Protein AF-A0A662FPY4-F1 (afdb_monomer_lite)

Foldseek 3Di:
DDDPDPPPPCCVVCVVPPPPPPPPPDQDDLVVQLVLLVVLPQPDVVLSVVCCVVCVRDVVVSCCCVPPVVSPVVVVVVVVVVVVDD

Sequence (86 aa):
MIATTSEGYSLDRVSRHRWASISLIWNLDEKAFIELTRQLNPPNEEVVERAWRTTGGNPRTLIEIAMKYEWDIDSWLKSVMESLAP

Structure (mmCIF, N/CA/C/O backbone):
data_AF-A0A662FPY4-F1
#
_entry.id   AF-A0A662FPY4-F1
#
loop_
_atom_site.group_PDB
_atom_site.id
_atom_site.type_symbol
_atom_site.label_atom_id
_atom_site.label_alt_id
_atom_site.label_comp_id
_atom_site.label_asym_id
_atom_site.label_entity_id
_atom_site.label_seq_id
_atom_site.pdbx_PDB_ins_code
_atom_site.Cartn_x
_atom_site.Cartn_y
_atom_site.Cartn_z
_atom_site.occupancy
_atom_site.B_iso_or_equiv
_atom_site.auth_seq_id
_atom_site.auth_comp_id
_atom_site.auth_asym_id
_atom_site.auth_atom_id
_atom_site.pdbx_PDB_model_num
ATOM 1 N N . MET A 1 1 ? 10.492 -10.011 -29.119 1.00 31.89 1 MET A N 1
ATOM 2 C CA . MET A 1 1 ? 9.450 -11.060 -29.122 1.00 31.89 1 MET A CA 1
ATOM 3 C C . MET A 1 1 ? 8.691 -10.947 -27.816 1.00 31.89 1 MET A C 1
ATOM 5 O O . MET A 1 1 ? 9.295 -11.144 -26.773 1.00 31.89 1 MET A O 1
ATOM 9 N N . ILE A 1 2 ? 7.424 -10.540 -27.870 1.00 43.72 2 ILE A N 1
ATOM 10 C CA . ILE A 1 2 ? 6.525 -10.526 -26.712 1.00 43.72 2 ILE A CA 1
ATOM 11 C C . ILE A 1 2 ? 5.868 -11.906 -26.694 1.00 43.72 2 ILE A C 1
ATOM 13 O O . ILE A 1 2 ? 5.161 -12.260 -27.635 1.00 43.72 2 ILE A O 1
ATOM 17 N N . ALA A 1 3 ? 6.186 -12.719 -25.689 1.00 38.78 3 ALA A N 1
ATOM 18 C CA . ALA A 1 3 ? 5.549 -14.012 -25.490 1.00 38.78 3 ALA A CA 1
ATOM 19 C C . ALA A 1 3 ? 4.251 -13.790 -24.704 1.00 38.78 3 ALA A C 1
ATOM 21 O O . ALA A 1 3 ? 4.277 -13.643 -23.487 1.00 38.78 3 ALA A O 1
ATOM 22 N N . THR A 1 4 ? 3.120 -13.735 -25.403 1.00 51.25 4 THR A N 1
ATOM 23 C CA . THR A 1 4 ? 1.789 -13.807 -24.790 1.00 51.25 4 THR A CA 1
ATOM 24 C C . THR A 1 4 ? 1.276 -15.220 -25.019 1.00 51.25 4 THR A C 1
ATOM 26 O O . THR A 1 4 ? 0.649 -15.511 -26.036 1.00 51.25 4 THR A O 1
ATOM 29 N N . THR A 1 5 ? 1.610 -16.129 -24.105 1.00 46.31 5 THR A N 1
ATOM 30 C CA . THR A 1 5 ? 1.044 -17.478 -24.117 1.00 46.31 5 THR A CA 1
ATOM 31 C C . THR A 1 5 ? -0.282 -17.444 -23.371 1.00 46.31 5 THR A C 1
ATOM 33 O O . THR A 1 5 ? -0.401 -16.882 -22.290 1.00 46.31 5 THR A O 1
ATOM 36 N N . SER A 1 6 ? -1.295 -18.016 -24.007 1.00 43.97 6 SER A N 1
ATOM 37 C CA . SER A 1 6 ? -2.675 -18.125 -23.550 1.00 43.97 6 SER A CA 1
ATOM 38 C C . SER A 1 6 ? -2.781 -18.903 -22.221 1.00 43.97 6 SER A C 1
ATOM 40 O O . SER A 1 6 ? -2.958 -20.117 -22.211 1.00 43.97 6 SER A O 1
ATOM 42 N N . GLU A 1 7 ? -2.660 -18.216 -21.081 1.00 48.50 7 GLU A N 1
ATOM 43 C CA . GLU A 1 7 ? -2.768 -18.787 -19.721 1.00 48.50 7 GLU A CA 1
ATOM 44 C C . GLU A 1 7 ? -4.219 -18.874 -19.197 1.00 48.50 7 GLU A C 1
ATOM 46 O O . GLU A 1 7 ? -4.458 -19.012 -18.002 1.00 48.50 7 GLU A O 1
ATOM 51 N N . GLY A 1 8 ? -5.228 -18.809 -20.070 1.00 47.44 8 GLY A N 1
ATOM 52 C CA . GLY A 1 8 ? -6.635 -18.820 -19.643 1.00 47.44 8 GLY A CA 1
ATOM 53 C C . GLY A 1 8 ? -7.155 -20.190 -19.189 1.00 47.44 8 GLY A C 1
ATOM 54 O O . GLY A 1 8 ? -8.059 -20.264 -18.363 1.00 47.44 8 GLY A O 1
ATOM 55 N N . TYR A 1 9 ? -6.587 -21.289 -19.697 1.00 43.41 9 TYR A N 1
ATOM 56 C CA . TYR A 1 9 ? -7.156 -22.635 -19.511 1.00 43.41 9 TYR A CA 1
ATOM 57 C C . TYR A 1 9 ? -6.509 -23.459 -18.383 1.00 43.41 9 TYR A C 1
ATOM 59 O O . TYR A 1 9 ? -6.986 -24.543 -18.052 1.00 43.41 9 TYR A O 1
ATOM 67 N N . SER A 1 10 ? -5.448 -22.939 -17.759 1.00 47.72 10 SER A N 1
ATOM 68 C CA . SER A 1 10 ? -4.694 -23.629 -16.697 1.00 47.72 10 SER A CA 1
ATOM 69 C C . SER A 1 10 ? -4.985 -23.098 -15.290 1.00 47.72 10 SER A C 1
ATOM 71 O O . SER A 1 10 ? -4.414 -23.597 -14.321 1.00 47.72 10 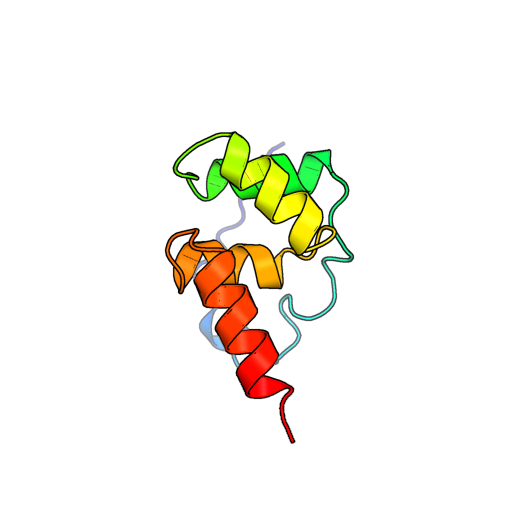SER A O 1
ATOM 73 N N . LEU A 1 11 ? -5.890 -22.123 -15.146 1.00 52.22 11 LEU A N 1
ATOM 74 C CA . LEU A 1 11 ? -6.230 -21.527 -13.851 1.00 52.22 11 LEU A CA 1
ATOM 75 C C . LEU A 1 11 ? -6.890 -22.550 -12.899 1.00 52.22 11 LEU A C 1
ATOM 77 O O . LEU A 1 11 ? -6.584 -22.572 -11.707 1.00 52.22 11 LEU A O 1
ATOM 81 N N . ASP A 1 12 ? -7.715 -23.463 -13.427 1.00 52.91 12 ASP A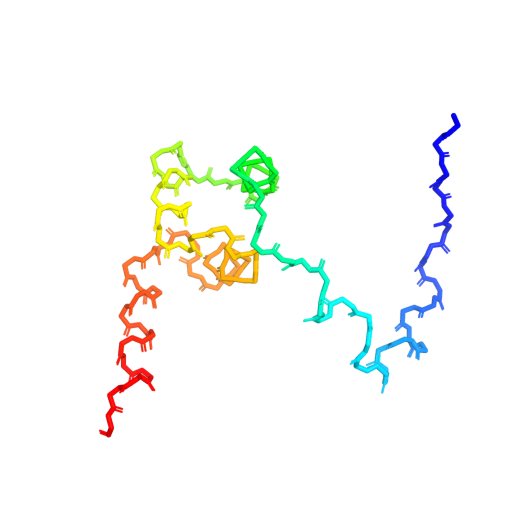 N 1
ATOM 82 C CA . ASP A 1 12 ? -8.445 -24.467 -12.630 1.00 52.91 12 ASP A CA 1
ATOM 83 C C . ASP A 1 12 ? -7.527 -25.547 -12.020 1.00 52.91 12 ASP A C 1
ATOM 85 O O . ASP A 1 12 ? -7.716 -25.986 -10.882 1.00 52.91 12 ASP A O 1
ATOM 89 N N . ARG A 1 13 ? -6.457 -25.943 -12.730 1.00 49.69 13 ARG A N 1
ATOM 90 C CA . ARG A 1 13 ? -5.488 -26.924 -12.205 1.00 49.69 13 ARG A CA 1
ATOM 91 C C . ARG A 1 13 ? -4.492 -26.324 -11.220 1.00 49.69 13 ARG A C 1
ATOM 93 O O . ARG A 1 13 ? -4.066 -27.031 -10.310 1.00 49.69 13 ARG A O 1
ATOM 100 N N . VAL A 1 14 ? -4.126 -25.055 -11.389 1.00 53.91 14 VAL A N 1
ATOM 101 C CA . VAL A 1 14 ? -3.113 -24.394 -10.554 1.00 53.91 14 VAL A CA 1
ATOM 102 C C . VAL A 1 14 ? -3.706 -23.878 -9.235 1.00 53.91 14 VAL A C 1
ATOM 104 O O . VAL A 1 14 ? -3.001 -23.811 -8.235 1.00 53.91 14 VAL A O 1
ATOM 107 N N . SER A 1 15 ? -5.015 -23.616 -9.165 1.00 48.03 15 SER A N 1
ATOM 108 C CA . SER A 1 15 ? -5.655 -23.080 -7.951 1.00 48.03 15 SER A CA 1
ATOM 109 C C . SER A 1 15 ? -5.652 -24.049 -6.748 1.00 48.03 15 SER A C 1
ATOM 111 O O . SER A 1 15 ? -5.655 -23.618 -5.595 1.00 48.03 15 SER A O 1
ATOM 113 N N . ARG A 1 16 ? -5.553 -25.370 -6.976 1.00 51.97 16 ARG A N 1
ATOM 114 C CA . ARG A 1 16 ? -5.450 -26.379 -5.894 1.00 51.97 16 ARG A CA 1
ATOM 115 C C . ARG A 1 16 ? -4.056 -26.514 -5.283 1.00 51.97 16 ARG A C 1
ATOM 117 O O . ARG A 1 16 ? -3.894 -27.142 -4.236 1.00 51.97 16 ARG A O 1
ATOM 124 N N . HIS A 1 17 ? -3.042 -25.941 -5.915 1.00 49.31 17 HIS A N 1
ATOM 125 C CA . HIS A 1 17 ? -1.675 -25.994 -5.433 1.00 49.31 17 HIS A CA 1
ATOM 126 C C . HIS A 1 17 ? -1.195 -24.576 -5.175 1.00 49.31 17 HIS A C 1
ATOM 128 O O . HIS A 1 17 ? -0.874 -23.808 -6.075 1.00 49.31 17 HIS A O 1
ATOM 134 N N . ARG A 1 18 ? -1.205 -24.251 -3.881 1.00 50.34 18 ARG A N 1
ATOM 135 C CA . ARG A 1 18 ? -0.826 -23.003 -3.217 1.00 50.34 18 ARG A CA 1
ATOM 136 C C . ARG A 1 18 ? 0.666 -22.687 -3.413 1.00 50.34 18 ARG A C 1
ATOM 138 O O . ARG A 1 18 ? 1.402 -22.537 -2.448 1.00 50.34 18 ARG A O 1
ATOM 145 N N . TRP A 1 19 ? 1.100 -22.619 -4.666 1.00 42.84 19 TRP A N 1
ATOM 146 C CA . TRP A 1 19 ? 2.463 -22.317 -5.101 1.00 42.84 19 TRP A CA 1
ATOM 147 C C . TRP A 1 19 ? 2.503 -21.341 -6.282 1.00 42.84 19 TRP A C 1
ATOM 149 O O . TRP A 1 19 ? 3.561 -20.787 -6.564 1.00 42.84 19 TRP A O 1
ATOM 159 N N . ALA A 1 20 ? 1.369 -21.032 -6.919 1.00 45.88 20 ALA A N 1
ATOM 160 C CA . ALA A 1 20 ? 1.297 -19.910 -7.847 1.00 45.88 20 ALA A CA 1
ATOM 161 C C . ALA A 1 20 ? 1.143 -18.586 -7.080 1.00 45.88 20 ALA A C 1
ATOM 163 O O . ALA A 1 20 ? 0.060 -18.201 -6.649 1.00 45.88 20 ALA A O 1
ATOM 164 N N . SER A 1 21 ? 2.283 -17.910 -6.927 1.00 49.19 21 SER A N 1
ATOM 165 C CA . SER A 1 21 ? 2.463 -16.489 -6.592 1.00 49.19 21 SER A CA 1
ATOM 166 C C . SER A 1 21 ? 2.422 -16.033 -5.124 1.00 49.19 21 SER A C 1
ATOM 168 O O . SER A 1 21 ? 2.418 -14.830 -4.873 1.00 49.19 21 SER A O 1
ATOM 170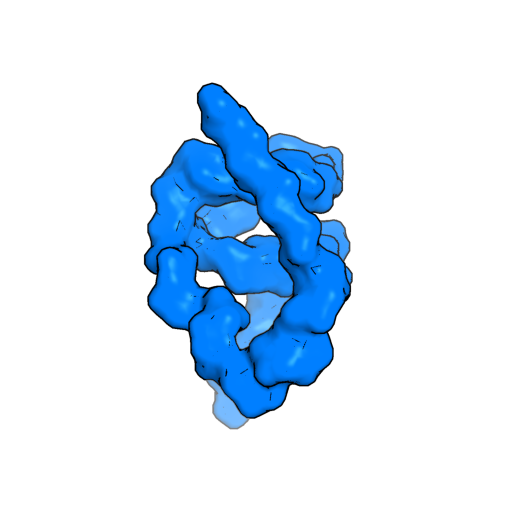 N N . ILE A 1 22 ? 2.461 -16.927 -4.132 1.00 47.56 22 ILE A N 1
ATOM 171 C CA . ILE A 1 22 ? 2.451 -16.507 -2.710 1.00 47.56 22 ILE A CA 1
ATOM 172 C C . ILE A 1 22 ? 3.852 -16.208 -2.133 1.00 47.56 22 ILE A C 1
ATOM 174 O O . ILE A 1 22 ? 3.944 -15.590 -1.077 1.00 47.56 22 ILE A O 1
ATOM 178 N N . SER A 1 23 ? 4.944 -16.562 -2.826 1.00 44.50 23 SER A N 1
ATOM 179 C CA . SER A 1 23 ? 6.306 -16.500 -2.251 1.00 44.50 23 SER A CA 1
ATOM 180 C C . SER A 1 23 ? 7.356 -15.681 -3.018 1.00 44.50 23 SER A C 1
ATOM 182 O O . SER A 1 23 ? 8.507 -15.704 -2.602 1.00 44.50 23 SER A O 1
ATOM 184 N N . LEU A 1 24 ? 7.040 -14.977 -4.115 1.00 47.19 24 LEU A N 1
ATOM 185 C CA . LEU A 1 24 ? 8.098 -14.446 -5.005 1.00 47.19 24 LEU A CA 1
ATOM 186 C C . LEU A 1 24 ? 8.081 -12.951 -5.322 1.00 47.19 24 LEU A C 1
ATOM 188 O O . LEU A 1 24 ? 8.960 -12.505 -6.054 1.00 47.19 24 LEU A O 1
ATOM 192 N N . ILE A 1 25 ? 7.178 -12.158 -4.748 1.00 52.06 25 ILE A N 1
ATOM 193 C CA . ILE A 1 25 ? 7.397 -10.711 -4.745 1.00 52.06 25 ILE A CA 1
ATOM 194 C C . ILE A 1 25 ? 7.976 -10.358 -3.377 1.00 52.06 25 ILE A C 1
ATOM 196 O O . ILE A 1 25 ? 7.251 -10.073 -2.427 1.00 52.06 25 ILE A O 1
ATOM 200 N N . TRP A 1 26 ? 9.306 -10.453 -3.273 1.00 58.88 26 TRP A N 1
ATOM 201 C CA . TRP A 1 26 ? 10.066 -9.661 -2.303 1.00 58.88 26 TRP A CA 1
ATOM 202 C C . TRP A 1 26 ? 9.589 -8.209 -2.382 1.00 58.88 26 TRP A C 1
ATOM 204 O O . TRP A 1 26 ? 9.134 -7.811 -3.455 1.00 58.88 26 TRP A O 1
ATOM 214 N N . ASN A 1 27 ? 9.674 -7.440 -1.288 1.00 72.25 27 ASN A N 1
ATOM 215 C CA . ASN A 1 27 ? 9.302 -6.021 -1.309 1.00 72.25 27 ASN A CA 1
ATOM 216 C C . ASN A 1 27 ? 9.786 -5.382 -2.612 1.00 72.25 27 ASN A C 1
ATOM 218 O O . ASN A 1 27 ? 10.971 -5.466 -2.947 1.00 72.25 27 ASN A O 1
ATOM 222 N N . LEU A 1 28 ? 8.835 -4.861 -3.384 1.00 80.56 28 LEU A N 1
ATOM 223 C CA . LEU A 1 28 ? 9.119 -4.260 -4.670 1.00 80.56 28 LEU A CA 1
ATOM 224 C C . LEU A 1 28 ? 10.071 -3.092 -4.443 1.00 80.56 28 LEU A C 1
ATOM 226 O O . LEU A 1 28 ? 9.914 -2.335 -3.487 1.00 80.56 28 LEU A O 1
ATOM 230 N N . ASP A 1 29 ? 11.040 -2.941 -5.340 1.00 82.06 29 ASP A N 1
ATOM 231 C CA . ASP A 1 29 ? 11.803 -1.701 -5.419 1.00 82.06 29 ASP A CA 1
ATOM 232 C C . ASP A 1 29 ? 10.840 -0.532 -5.684 1.00 82.06 29 ASP A C 1
ATOM 234 O O . ASP A 1 29 ? 9.794 -0.717 -6.317 1.00 82.06 29 ASP A O 1
ATOM 238 N N . GLU A 1 30 ? 11.190 0.666 -5.220 1.00 82.69 30 GLU A N 1
ATOM 239 C CA . GLU A 1 30 ? 10.330 1.855 -5.259 1.00 82.69 30 GLU A CA 1
ATOM 240 C C . GLU A 1 30 ? 9.698 2.073 -6.637 1.00 82.69 30 GLU A C 1
ATOM 242 O O . GLU A 1 30 ? 8.490 2.280 -6.757 1.00 82.69 30 GLU A O 1
ATOM 247 N N . LYS A 1 31 ? 10.491 1.936 -7.705 1.00 85.00 31 LYS A N 1
ATOM 248 C CA . LYS A 1 31 ? 9.997 2.122 -9.076 1.00 85.00 31 LYS A CA 1
ATOM 249 C C . LYS A 1 31 ? 8.939 1.094 -9.460 1.00 85.00 31 LYS A C 1
ATOM 251 O O . LYS A 1 31 ? 7.928 1.453 -10.058 1.00 85.00 31 LYS A O 1
ATOM 256 N N . ALA A 1 32 ? 9.168 -0.173 -9.126 1.00 84.62 32 ALA A N 1
ATOM 257 C CA . ALA A 1 32 ? 8.233 -1.250 -9.432 1.00 84.62 32 ALA A CA 1
ATOM 258 C C . ALA A 1 32 ? 6.954 -1.138 -8.588 1.00 84.62 32 ALA A C 1
ATOM 260 O O . ALA A 1 32 ? 5.862 -1.413 -9.084 1.00 84.62 32 ALA A O 1
ATOM 261 N N . PHE A 1 33 ? 7.075 -0.685 -7.338 1.00 88.19 33 PHE A N 1
ATOM 262 C CA . PHE A 1 33 ? 5.931 -0.424 -6.474 1.00 88.19 33 PHE A CA 1
ATOM 263 C C . PHE A 1 33 ? 5.071 0.731 -6.989 1.00 88.19 33 PHE A C 1
ATOM 265 O O . PHE A 1 33 ? 3.851 0.599 -7.062 1.00 88.19 33 PHE A O 1
ATOM 272 N N . ILE A 1 34 ? 5.688 1.851 -7.374 1.00 87.31 34 ILE A N 1
ATOM 273 C CA . ILE A 1 34 ? 4.974 3.011 -7.923 1.00 87.31 34 ILE A CA 1
ATOM 274 C C . ILE A 1 34 ? 4.269 2.633 -9.228 1.00 87.31 34 ILE A C 1
ATOM 276 O O . ILE A 1 34 ? 3.116 3.009 -9.430 1.00 87.31 34 ILE A O 1
ATOM 280 N N . GLU A 1 35 ? 4.926 1.861 -10.094 1.00 88.06 35 GLU A N 1
ATOM 281 C CA . GLU A 1 35 ? 4.331 1.378 -11.342 1.00 88.06 35 GLU A CA 1
ATOM 282 C C . GLU A 1 35 ? 3.093 0.508 -11.080 1.00 88.06 35 GLU A C 1
ATOM 284 O O . GLU A 1 35 ? 2.023 0.771 -11.629 1.00 88.06 35 GLU A O 1
ATOM 289 N N . LEU A 1 36 ? 3.197 -0.465 -10.168 1.00 87.25 36 LEU A N 1
ATOM 290 C CA . LEU A 1 36 ? 2.055 -1.284 -9.756 1.00 87.25 36 LEU A CA 1
ATOM 291 C C . LEU A 1 36 ? 0.936 -0.427 -9.148 1.00 87.25 36 LEU A C 1
ATOM 293 O O . LEU A 1 36 ? -0.234 -0.610 -9.471 1.00 87.25 36 LEU A O 1
ATOM 297 N N . THR A 1 37 ? 1.295 0.534 -8.298 1.00 88.19 37 THR A N 1
ATOM 298 C CA . THR A 1 37 ? 0.339 1.443 -7.661 1.00 88.19 37 THR A CA 1
ATOM 299 C C . THR A 1 37 ? -0.432 2.241 -8.706 1.00 88.19 37 THR A C 1
ATOM 301 O O . THR A 1 37 ? -1.651 2.317 -8.622 1.00 88.19 37 THR A O 1
ATOM 304 N N . ARG A 1 38 ? 0.246 2.782 -9.726 1.00 88.62 38 ARG A N 1
ATOM 305 C CA . ARG A 1 38 ? -0.388 3.525 -10.827 1.00 88.62 38 ARG A CA 1
ATOM 306 C C . ARG A 1 38 ? -1.342 2.658 -11.644 1.00 88.62 38 ARG A C 1
ATOM 308 O O . ARG A 1 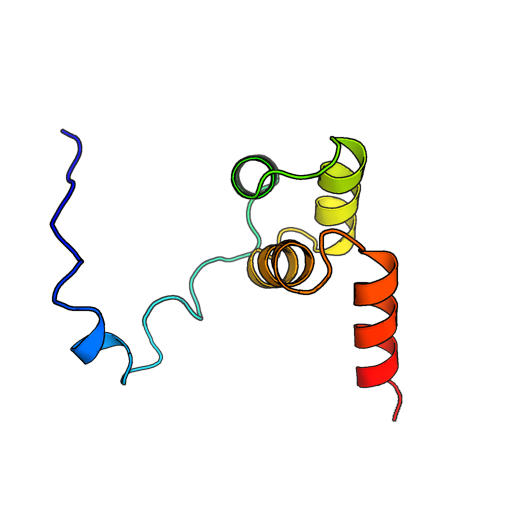38 ? -2.411 3.134 -12.013 1.00 88.62 38 ARG A O 1
ATOM 315 N N . GLN A 1 39 ? -0.999 1.392 -11.883 1.00 89.06 39 GLN A N 1
ATOM 316 C CA . GLN A 1 39 ? -1.883 0.450 -12.582 1.00 89.06 39 GLN A CA 1
ATOM 317 C C . GLN A 1 39 ? -3.163 0.135 -11.797 1.00 89.06 39 GLN A C 1
ATOM 319 O O . GLN A 1 39 ? -4.186 -0.183 -12.400 1.00 89.06 39 GLN A O 1
ATOM 324 N N . LEU A 1 40 ? -3.135 0.272 -10.469 1.00 87.44 40 LEU A N 1
ATOM 325 C CA . LEU A 1 40 ? -4.309 0.122 -9.606 1.00 87.44 40 LEU A CA 1
ATOM 326 C C . LEU A 1 40 ? -5.207 1.376 -9.569 1.00 87.44 40 LEU A C 1
ATOM 328 O O . LEU A 1 40 ? -6.207 1.383 -8.856 1.00 87.44 40 LEU A O 1
ATOM 332 N N . ASN A 1 41 ? -4.883 2.407 -10.357 1.00 88.88 41 ASN A N 1
ATOM 333 C CA . ASN A 1 41 ? -5.637 3.654 -10.500 1.00 88.88 41 ASN A CA 1
ATOM 334 C C . ASN A 1 41 ? -5.893 4.374 -9.155 1.00 88.88 41 ASN A C 1
ATOM 336 O O . ASN A 1 41 ? -7.033 4.443 -8.685 1.00 88.88 41 ASN A O 1
ATOM 340 N N . PRO A 1 42 ? -4.832 4.896 -8.515 1.00 89.38 42 PRO A N 1
ATOM 341 C CA . PRO A 1 42 ? -4.931 5.568 -7.232 1.00 89.38 42 PRO A CA 1
ATOM 342 C C . PRO A 1 42 ? -5.655 6.916 -7.382 1.00 89.38 42 PRO A C 1
ATOM 344 O O . PRO A 1 42 ? -5.580 7.544 -8.440 1.00 89.38 42 PRO A O 1
ATOM 347 N N . PRO A 1 43 ? -6.326 7.405 -6.327 1.00 89.81 43 PRO A N 1
ATOM 348 C CA . PRO A 1 43 ? -7.107 8.640 -6.381 1.00 89.81 43 PRO A CA 1
ATOM 349 C C . PRO A 1 43 ? -6.243 9.894 -6.564 1.00 89.81 43 PRO A C 1
ATOM 351 O O . PRO A 1 43 ? -6.694 10.872 -7.156 1.00 89.81 43 PRO A O 1
ATOM 354 N N . ASN A 1 44 ? -5.013 9.893 -6.044 1.00 90.50 44 ASN A N 1
ATOM 355 C CA . ASN A 1 44 ? -4.054 10.984 -6.187 1.00 90.50 44 ASN A CA 1
ATOM 356 C C . ASN A 1 44 ? -2.617 10.479 -5.966 1.00 90.50 44 ASN A C 1
ATOM 358 O O . ASN A 1 44 ? -2.400 9.363 -5.491 1.00 90.50 44 ASN A O 1
ATOM 362 N N . GLU A 1 45 ? -1.631 11.308 -6.312 1.00 88.12 45 GLU A N 1
ATOM 363 C CA . GLU A 1 45 ? -0.210 10.962 -6.182 1.00 88.12 45 GLU A CA 1
ATOM 364 C C . GLU A 1 45 ? 0.260 10.924 -4.713 1.00 88.12 45 GLU A C 1
ATOM 366 O O . GLU A 1 45 ? 1.123 10.123 -4.357 1.00 88.12 45 GLU A O 1
ATOM 371 N N . GLU A 1 46 ? -0.370 11.707 -3.829 1.00 88.81 46 GLU A N 1
ATOM 372 C CA . GLU A 1 46 ? -0.078 11.708 -2.387 1.00 88.81 46 GLU A CA 1
ATOM 373 C C . GLU A 1 46 ? -0.364 10.344 -1.737 1.00 88.81 46 GLU A C 1
ATOM 375 O O . GLU A 1 46 ? 0.387 9.883 -0.877 1.00 88.81 46 GLU A O 1
ATOM 380 N N . VAL A 1 47 ? -1.426 9.664 -2.173 1.00 88.50 47 VAL A N 1
ATOM 381 C CA . VAL A 1 47 ? -1.790 8.311 -1.740 1.00 88.50 47 VAL A CA 1
ATOM 382 C C . VAL A 1 47 ? -0.765 7.288 -2.216 1.00 88.50 47 VAL A C 1
ATOM 384 O O . VAL A 1 47 ? -0.490 6.339 -1.486 1.00 88.50 47 VAL A O 1
ATOM 387 N N . VAL A 1 48 ? -0.151 7.485 -3.386 1.00 87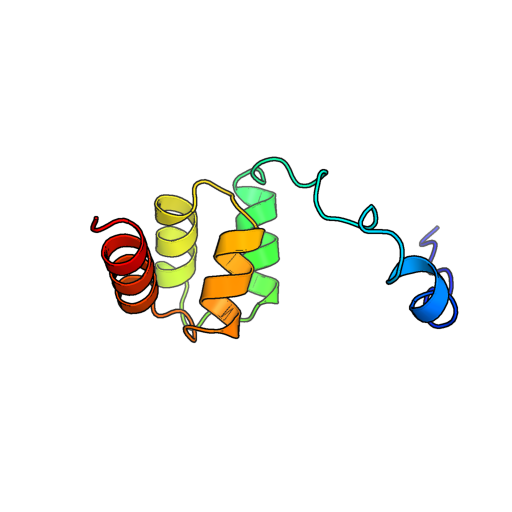.69 48 VAL A N 1
ATOM 388 C CA . VAL A 1 48 ? 0.912 6.599 -3.887 1.00 87.69 48 VAL A CA 1
ATOM 389 C C . VAL A 1 48 ? 2.139 6.674 -2.985 1.00 87.69 48 VAL A C 1
ATOM 391 O O . VAL A 1 48 ? 2.640 5.641 -2.536 1.00 87.69 48 VAL A O 1
ATOM 394 N N . GLU A 1 49 ? 2.588 7.889 -2.662 1.00 89.12 49 GLU A N 1
ATOM 395 C CA . GLU A 1 49 ? 3.722 8.079 -1.755 1.00 89.12 49 GLU A CA 1
ATOM 396 C C . GLU A 1 49 ? 3.400 7.557 -0.348 1.00 89.12 49 GLU A C 1
ATOM 398 O O . GLU A 1 49 ? 4.211 6.853 0.261 1.00 89.12 49 GLU A O 1
ATOM 403 N N . ARG A 1 50 ? 2.194 7.842 0.160 1.00 89.88 50 ARG A N 1
ATOM 404 C CA . ARG A 1 50 ? 1.751 7.352 1.470 1.00 89.88 50 ARG A CA 1
ATOM 405 C C . ARG A 1 50 ? 1.714 5.823 1.502 1.00 89.88 50 ARG A C 1
ATOM 407 O O . ARG A 1 50 ? 2.258 5.232 2.428 1.00 89.88 50 ARG A O 1
ATOM 414 N N . ALA A 1 51 ? 1.153 5.178 0.479 1.00 88.25 51 ALA A N 1
ATOM 415 C CA . ALA A 1 51 ? 1.104 3.722 0.376 1.00 88.25 51 ALA A CA 1
ATOM 416 C C . ALA A 1 51 ? 2.510 3.108 0.348 1.00 88.25 51 ALA A C 1
ATOM 418 O O . ALA A 1 51 ? 2.748 2.112 1.029 1.00 88.25 51 ALA A O 1
ATOM 419 N N . TRP A 1 52 ? 3.463 3.709 -0.370 1.00 88.44 52 TRP A N 1
ATOM 420 C CA . TRP A 1 52 ? 4.861 3.264 -0.370 1.00 88.44 52 TRP A CA 1
ATOM 421 C C . TRP A 1 52 ? 5.487 3.349 1.025 1.00 88.44 52 TRP A C 1
ATOM 423 O O . TRP A 1 52 ? 5.997 2.349 1.534 1.00 88.44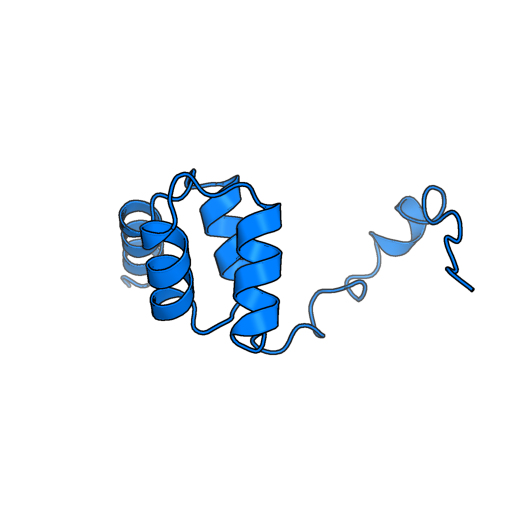 52 TRP A O 1
ATOM 433 N N . ARG A 1 53 ? 5.375 4.510 1.685 1.00 88.00 53 ARG A N 1
ATOM 434 C CA . ARG A 1 53 ? 5.919 4.726 3.037 1.00 88.00 53 ARG A CA 1
ATOM 435 C C . ARG A 1 53 ? 5.300 3.792 4.076 1.00 88.00 53 ARG A C 1
ATOM 437 O O . ARG A 1 53 ? 6.003 3.339 4.973 1.00 88.00 53 ARG A O 1
ATOM 444 N N . THR A 1 54 ? 4.005 3.501 3.961 1.00 85.62 54 THR A N 1
ATOM 445 C CA . THR A 1 54 ? 3.280 2.647 4.911 1.00 85.62 54 THR A CA 1
ATOM 446 C C . THR A 1 54 ? 3.522 1.157 4.668 1.00 85.62 54 THR A C 1
ATOM 448 O O . THR A 1 54 ? 3.663 0.397 5.621 1.00 85.62 54 THR A O 1
ATOM 451 N N . THR A 1 55 ? 3.568 0.714 3.409 1.00 85.00 55 THR A N 1
ATOM 452 C CA . THR A 1 55 ? 3.680 -0.718 3.073 1.00 85.00 55 THR A CA 1
ATOM 453 C C . THR A 1 55 ? 5.119 -1.197 2.885 1.00 85.00 55 THR A C 1
ATOM 455 O O . THR A 1 55 ? 5.346 -2.407 2.860 1.00 85.00 55 THR A O 1
ATOM 458 N N . GLY A 1 56 ? 6.089 -0.283 2.745 1.00 81.75 56 GLY A N 1
ATOM 459 C CA . GLY A 1 56 ? 7.512 -0.606 2.598 1.00 81.75 56 GLY A CA 1
ATOM 460 C C . GLY A 1 56 ? 7.825 -1.458 1.366 1.00 81.75 56 GLY A C 1
ATOM 461 O O . GLY A 1 56 ? 8.765 -2.250 1.386 1.00 81.75 56 GLY A O 1
ATOM 462 N N . GLY A 1 57 ? 6.992 -1.353 0.329 1.00 82.38 57 GLY A N 1
ATOM 463 C CA . GLY A 1 57 ? 7.123 -2.133 -0.896 1.00 82.38 57 GLY A CA 1
ATOM 464 C C . GLY A 1 57 ? 6.384 -3.461 -0.909 1.00 82.38 57 GLY A C 1
ATOM 465 O O . GLY A 1 57 ? 6.546 -4.219 -1.862 1.00 82.38 57 GLY A O 1
ATOM 466 N N . ASN A 1 58 ? 5.550 -3.755 0.090 1.00 86.31 58 ASN A N 1
ATOM 467 C CA . ASN A 1 58 ? 4.768 -4.984 0.102 1.00 86.31 58 ASN A CA 1
ATOM 468 C C . ASN A 1 58 ? 3.588 -4.903 -0.895 1.00 86.31 58 ASN A C 1
ATOM 470 O O . ASN A 1 58 ? 2.590 -4.226 -0.618 1.00 86.31 58 ASN A O 1
ATOM 474 N N . PRO A 1 59 ? 3.636 -5.624 -2.034 1.00 82.12 59 PRO A N 1
ATOM 475 C CA . PRO A 1 59 ? 2.583 -5.569 -3.050 1.00 82.12 59 PRO A CA 1
ATOM 476 C C . PRO A 1 59 ? 1.275 -6.194 -2.569 1.00 82.12 59 PRO A C 1
ATOM 478 O O . PRO A 1 59 ? 0.205 -5.804 -3.025 1.00 82.12 59 PRO A O 1
ATOM 481 N N . ARG A 1 60 ? 1.333 -7.159 -1.640 1.00 83.25 60 ARG A N 1
ATOM 482 C CA . ARG A 1 60 ? 0.133 -7.781 -1.082 1.00 83.25 60 ARG A CA 1
ATOM 483 C C . ARG A 1 60 ? -0.665 -6.740 -0.315 1.00 83.25 60 ARG A C 1
ATOM 485 O O . ARG A 1 60 ? -1.860 -6.601 -0.548 1.00 83.25 60 ARG A O 1
ATOM 492 N N . THR A 1 61 ? 0.012 -5.995 0.552 1.00 86.25 61 THR A N 1
ATOM 493 C CA . THR A 1 61 ? -0.615 -4.935 1.338 1.00 86.25 61 THR A CA 1
ATOM 494 C C . THR A 1 61 ? -1.176 -3.838 0.440 1.00 86.25 61 THR A C 1
ATOM 496 O O . THR A 1 61 ? -2.306 -3.409 0.648 1.00 86.25 61 THR A O 1
ATOM 499 N N . LEU A 1 62 ? -0.430 -3.435 -0.595 1.00 88.31 62 LEU A N 1
ATOM 500 C CA . LEU A 1 62 ? -0.897 -2.466 -1.588 1.00 88.31 62 LEU A CA 1
ATOM 501 C C . LEU A 1 62 ? -2.205 -2.915 -2.261 1.00 88.31 62 LEU A C 1
ATOM 503 O O . LEU A 1 62 ? -3.157 -2.142 -2.328 1.00 88.31 62 LEU A O 1
ATOM 507 N N . ILE A 1 63 ? -2.271 -4.168 -2.720 1.00 86.56 63 ILE A N 1
ATOM 508 C CA . ILE A 1 63 ? -3.480 -4.730 -3.339 1.00 86.56 63 ILE A CA 1
ATOM 509 C C . ILE A 1 63 ? -4.639 -4.758 -2.336 1.00 86.56 63 ILE A C 1
ATOM 511 O O . ILE A 1 63 ? -5.769 -4.443 -2.700 1.00 86.56 63 ILE A O 1
ATOM 515 N N . GLU A 1 64 ? -4.387 -5.099 -1.069 1.00 87.12 64 GLU A N 1
ATOM 516 C CA . GLU A 1 64 ? -5.430 -5.071 -0.039 1.00 87.12 64 GLU A CA 1
ATOM 517 C C . GLU A 1 64 ? -5.969 -3.658 0.206 1.00 87.12 64 GLU A C 1
ATOM 519 O O . GLU A 1 64 ? -7.185 -3.488 0.261 1.00 87.12 64 GLU A O 1
ATOM 524 N N . ILE A 1 65 ? -5.099 -2.649 0.289 1.00 89.94 65 ILE A N 1
ATOM 525 C CA . ILE A 1 65 ? -5.492 -1.240 0.439 1.00 89.94 65 ILE A CA 1
ATOM 526 C C . ILE A 1 65 ? -6.331 -0.782 -0.760 1.00 89.94 65 ILE A C 1
ATOM 528 O O . ILE A 1 65 ? -7.405 -0.211 -0.578 1.00 89.94 65 ILE A O 1
ATOM 532 N N . ALA A 1 66 ? -5.880 -1.071 -1.982 1.00 88.38 66 ALA A N 1
ATOM 533 C CA . ALA A 1 66 ? -6.570 -0.649 -3.197 1.00 88.38 66 ALA A CA 1
ATOM 534 C C . ALA A 1 66 ? -7.935 -1.338 -3.370 1.00 88.38 66 ALA A C 1
ATOM 536 O O . ALA A 1 66 ? -8.913 -0.690 -3.726 1.00 88.38 66 ALA A O 1
ATOM 537 N N . MET A 1 67 ? -8.020 -2.648 -3.110 1.00 87.62 67 MET A N 1
ATOM 538 C CA . MET A 1 67 ? -9.230 -3.428 -3.396 1.00 87.62 67 MET A CA 1
ATOM 539 C C . MET A 1 67 ? -10.250 -3.458 -2.257 1.00 87.62 67 MET A C 1
ATOM 541 O O . MET A 1 67 ? -11.438 -3.597 -2.528 1.00 87.62 67 MET A O 1
ATOM 545 N N . LYS A 1 68 ? -9.809 -3.417 -0.993 1.00 89.75 68 LYS A N 1
ATOM 546 C CA . LYS A 1 68 ? -10.706 -3.569 0.170 1.00 89.75 68 LYS A CA 1
ATOM 547 C C . LYS A 1 68 ? -10.974 -2.265 0.901 1.00 89.75 68 LYS A C 1
ATOM 549 O O . LYS A 1 68 ? -12.023 -2.144 1.521 1.00 89.75 68 LYS A O 1
ATOM 554 N N . TYR A 1 69 ? -10.019 -1.342 0.866 1.00 90.81 69 TYR A N 1
ATOM 555 C CA . TYR A 1 69 ? -10.090 -0.086 1.607 1.00 90.81 69 TYR A CA 1
ATOM 556 C C . TYR A 1 69 ? -10.212 1.124 0.685 1.00 90.81 69 TYR A C 1
ATOM 558 O O . TYR A 1 69 ? -10.184 2.242 1.176 1.00 90.81 69 TYR A O 1
ATOM 566 N N . GLU A 1 70 ? -10.335 0.926 -0.633 1.00 91.38 70 GLU A N 1
ATOM 567 C CA . GLU A 1 70 ? -10.507 2.010 -1.611 1.00 91.38 70 GLU A CA 1
ATOM 568 C C . GLU A 1 70 ? -9.461 3.125 -1.445 1.00 91.38 70 GLU A C 1
ATOM 570 O O . GLU A 1 70 ? -9.761 4.307 -1.588 1.00 91.38 70 GLU A O 1
ATOM 575 N N . TRP A 1 71 ? -8.219 2.734 -1.136 1.00 91.38 71 TRP A N 1
ATOM 576 C CA . TRP A 1 71 ? -7.098 3.635 -0.849 1.00 91.38 71 TRP A CA 1
ATOM 577 C C . TRP A 1 71 ? -7.144 4.399 0.484 1.00 91.38 71 TRP A C 1
ATOM 579 O O . TRP A 1 71 ? -6.278 5.240 0.738 1.00 91.38 71 TRP A O 1
ATOM 589 N N . ASP A 1 72 ? -8.074 4.066 1.374 1.00 90.69 72 ASP A N 1
ATOM 590 C CA . ASP A 1 72 ? -8.103 4.551 2.752 1.00 90.69 72 ASP A CA 1
ATOM 591 C C . ASP A 1 72 ? -7.076 3.800 3.619 1.00 90.69 72 ASP A C 1
ATOM 593 O O . ASP A 1 72 ? -7.327 2.748 4.220 1.00 90.69 72 ASP A O 1
ATOM 597 N N . ILE A 1 73 ? -5.868 4.361 3.657 1.00 89.38 73 ILE A N 1
ATOM 598 C CA . ILE A 1 73 ? -4.732 3.824 4.415 1.00 89.38 73 ILE A CA 1
ATOM 599 C C . ILE A 1 73 ? -4.982 3.906 5.929 1.00 89.38 73 ILE A C 1
ATOM 601 O O . ILE A 1 73 ? -4.525 3.030 6.664 1.00 89.38 73 ILE A O 1
ATOM 605 N N . ASP A 1 74 ? -5.712 4.917 6.400 1.00 90.62 74 ASP A N 1
ATOM 606 C CA . ASP A 1 74 ? -6.019 5.116 7.817 1.00 90.62 74 ASP A CA 1
ATOM 607 C C . ASP A 1 74 ? -6.991 4.035 8.323 1.00 90.62 74 ASP A C 1
ATOM 609 O O . ASP A 1 74 ? -6.753 3.411 9.362 1.00 90.62 74 ASP A O 1
ATOM 613 N N . SER A 1 75 ? -8.035 3.735 7.545 1.00 90.56 75 SER A N 1
ATOM 614 C CA . SER A 1 75 ? -8.966 2.633 7.816 1.00 90.56 75 SER A CA 1
ATOM 615 C C . SER A 1 75 ? -8.269 1.270 7.784 1.00 90.56 75 SER A C 1
ATOM 617 O O . SER A 1 75 ? -8.509 0.431 8.659 1.00 90.56 75 SER A O 1
ATOM 619 N N . TRP A 1 76 ? -7.357 1.053 6.828 1.00 91.69 76 TRP A N 1
ATOM 620 C CA . TRP A 1 76 ? -6.531 -0.157 6.794 1.00 91.69 76 TRP A CA 1
ATOM 621 C C . TRP A 1 76 ? -5.643 -0.276 8.041 1.00 91.69 76 TRP A C 1
ATOM 623 O O . TRP A 1 76 ? -5.619 -1.327 8.684 1.00 91.69 76 TRP A O 1
ATOM 633 N N . LEU A 1 77 ? -4.950 0.802 8.424 1.00 89.12 77 LEU A N 1
ATOM 634 C CA . LEU A 1 77 ? -4.058 0.816 9.584 1.00 89.12 77 LEU A CA 1
ATOM 635 C C . LEU A 1 77 ? -4.827 0.499 10.867 1.00 89.12 77 LEU A C 1
ATOM 637 O O . LEU A 1 77 ? -4.372 -0.314 11.671 1.00 89.12 77 LEU A O 1
ATOM 641 N N . LYS A 1 78 ? -6.016 1.087 11.028 1.00 91.38 78 LYS A N 1
ATOM 642 C CA . LYS A 1 78 ? -6.899 0.800 12.157 1.00 91.38 78 LYS A CA 1
ATOM 643 C C . LYS A 1 78 ? -7.271 -0.684 12.213 1.00 91.38 78 LYS A C 1
ATOM 645 O O . LYS A 1 78 ? -7.110 -1.293 13.264 1.00 91.38 78 LYS A O 1
ATOM 650 N N . SER A 1 79 ? -7.664 -1.284 11.088 1.00 88.81 79 SER A N 1
ATOM 651 C CA . SER A 1 79 ? -7.994 -2.716 11.031 1.00 88.81 79 SER A CA 1
ATOM 652 C C . SER A 1 79 ? -6.810 -3.610 11.417 1.00 88.81 79 SER A C 1
ATOM 654 O O . SER A 1 79 ? -6.979 -4.599 12.138 1.00 88.81 79 SER A O 1
ATOM 656 N N . VAL A 1 80 ? -5.598 -3.257 10.981 1.00 87.75 80 VAL A N 1
ATOM 657 C CA . VAL A 1 80 ? -4.376 -3.979 11.358 1.00 87.75 80 VAL A CA 1
ATOM 658 C C . VAL A 1 80 ? -4.089 -3.825 12.850 1.00 87.75 80 VAL A C 1
ATOM 660 O O . VAL A 1 80 ? -3.789 -4.816 13.510 1.00 87.75 80 VAL A O 1
ATOM 663 N N . MET A 1 81 ? -4.222 -2.617 13.401 1.00 88.50 81 MET A N 1
ATOM 664 C CA . MET A 1 81 ? -4.047 -2.368 14.834 1.00 88.50 81 MET A CA 1
ATOM 665 C C . MET A 1 81 ? -5.071 -3.129 15.683 1.00 88.50 81 MET A C 1
ATOM 667 O O . MET A 1 81 ? -4.694 -3.716 16.691 1.00 88.50 81 MET A O 1
ATOM 671 N N . GLU A 1 82 ? -6.337 -3.168 15.264 1.00 88.81 82 GLU A N 1
ATOM 672 C CA . GLU A 1 82 ? -7.393 -3.944 15.927 1.00 88.81 82 GLU A CA 1
ATOM 673 C C . GLU A 1 82 ? -7.118 -5.452 15.860 1.00 88.81 82 GLU A C 1
ATOM 675 O O . GLU A 1 82 ? -7.365 -6.162 16.827 1.00 88.81 82 GLU A O 1
ATOM 680 N N . SER A 1 83 ? -6.543 -5.939 14.757 1.00 82.25 83 SER A N 1
ATOM 681 C CA . SER A 1 83 ? -6.159 -7.352 14.603 1.00 82.25 83 SER A CA 1
ATOM 682 C C . SER A 1 83 ? -4.917 -7.741 15.416 1.00 82.25 83 SER A C 1
ATOM 684 O O . SER A 1 83 ? -4.686 -8.925 15.655 1.00 82.25 83 SER A O 1
ATOM 686 N N . LEU A 1 84 ? -4.091 -6.761 15.794 1.00 78.88 84 LEU A N 1
ATOM 687 C CA . LEU A 1 84 ? -2.889 -6.938 16.616 1.00 78.88 84 LEU A CA 1
ATOM 688 C C . LEU A 1 84 ? -3.149 -6.693 18.110 1.00 78.88 84 LEU A C 1
ATOM 690 O O . LEU A 1 84 ? -2.277 -6.993 18.927 1.00 78.88 84 LEU A O 1
ATOM 694 N N . ALA A 1 85 ? -4.309 -6.139 18.469 1.00 67.69 85 ALA A N 1
ATOM 695 C CA . ALA A 1 85 ? -4.716 -5.982 19.856 1.00 67.69 85 ALA A CA 1
ATOM 696 C C . ALA A 1 85 ? -5.050 -7.370 20.456 1.00 67.69 85 ALA A C 1
ATOM 698 O O . ALA A 1 85 ? -5.804 -8.118 19.832 1.00 67.69 85 ALA A O 1
ATOM 699 N N . PRO A 1 86 ? -4.457 -7.740 21.609 1.00 58.62 86 PRO A N 1
ATOM 700 C CA . PRO A 1 86 ? -4.653 -9.044 22.248 1.00 58.62 86 PRO A CA 1
ATOM 701 C C . PRO A 1 86 ? -6.046 -9.233 22.859 1.00 58.62 86 PRO A C 1
ATOM 703 O O . PRO A 1 86 ? -6.668 -8.224 23.268 1.00 58.62 86 PRO A O 1
#

Secondary structure (DSSP, 8-state):
------TTSSHHHHTTSTTSSSS---S--HHHHHHHHHHT--S-HHHHHHHHHHHTT-HHHHHHHHHHSTT-HHHHHHHHHHHH--

pLDDT: mean 74.71, std 18.62, range [31.89, 91.69]

Radius of gyration: 15.63 Å; chains: 1; bounding box: 22×39×51 Å